Protein AF-A0A2V7GF35-F1 (afdb_monomer)

Radius of gyration: 14.57 Å; Cα contacts (8 Å, |Δi|>4): 80; chains: 1; bounding box: 30×33×40 Å

Mean predicted aligned error: 7.03 Å

Foldseek 3Di:
DPDVVVVVVVVLVVLQVVLVVCVVVVHDDDDDDPDVVSCLVRPQWDFQAEPPRDTQFIGRCVPDDPVCSVVVSVVSVVCRVVVHHDPVGDD

pLDDT: mean 82.84, std 10.38, range [41.75, 93.38]

Secondary structure (DSSP, 8-state):
--HHHHHHHHHHHHHHHHHHHHHHTT-------S-HHHHHHH-SEEEEEETTTEEEEEEEGGGS-GGGHHHHHHHHHHHHHHT---GGG--

Sequence (91 aa):
MARGHLDEVTAAALRRTFVDLARMEGNTAILVTHQLEEAIDMGGRILVFGRPGRLLADIDLRTWPADKVGRVRADIQRMMHENQPDPQFTT

Nearest PDB structures (foldseek):
  5cd7-assembly3_F  TM=3.263E-01  e=9.138E+00  Drosophila melanogaster

Structure (mmCIF, N/CA/C/O backbone):
data_AF-A0A2V7GF35-F1
#
_entry.id   AF-A0A2V7GF35-F1
#
loop_
_atom_site.group_PDB
_atom_site.id
_atom_site.type_symbol
_atom_site.label_atom_id
_atom_site.label_alt_id
_atom_site.label_comp_id
_atom_site.label_asym_id
_atom_site.label_entity_id
_atom_site.label_seq_id
_atom_site.pdbx_PDB_ins_code
_atom_site.Cartn_x
_atom_site.Cartn_y
_atom_site.Cartn_z
_atom_site.occupancy
_atom_site.B_iso_or_equiv
_atom_site.auth_seq_id
_atom_site.auth_comp_id
_atom_site.auth_asym_id
_atom_site.auth_atom_id
_atom_site.pdbx_PDB_model_num
ATOM 1 N N . MET A 1 1 ? 12.918 -8.143 -29.723 1.00 41.75 1 MET A N 1
ATOM 2 C CA . MET A 1 1 ? 12.585 -7.393 -28.493 1.00 41.75 1 MET A CA 1
ATOM 3 C C . MET A 1 1 ? 11.860 -8.345 -27.540 1.00 41.75 1 MET A C 1
ATOM 5 O O . MET A 1 1 ? 10.673 -8.541 -27.729 1.00 41.75 1 MET A O 1
ATOM 9 N N . ALA A 1 2 ? 12.545 -9.040 -26.622 1.00 50.91 2 ALA A N 1
ATOM 10 C CA . ALA A 1 2 ? 11.866 -10.001 -25.722 1.00 50.91 2 ALA A CA 1
ATOM 11 C C . ALA A 1 2 ? 12.537 -10.213 -24.349 1.00 50.91 2 ALA A C 1
ATOM 13 O O . ALA A 1 2 ? 12.019 -10.971 -23.540 1.00 50.91 2 ALA A O 1
ATOM 14 N N . ARG A 1 3 ? 13.679 -9.569 -24.060 1.00 49.84 3 ARG A N 1
ATOM 15 C CA . ARG A 1 3 ? 14.464 -9.895 -22.857 1.00 49.84 3 ARG A CA 1
ATOM 16 C C . ARG A 1 3 ? 14.015 -9.140 -21.589 1.00 49.84 3 ARG A C 1
ATOM 18 O O . ARG A 1 3 ? 14.109 -9.710 -20.522 1.00 49.84 3 ARG A O 1
ATOM 25 N N . GLY A 1 4 ? 13.420 -7.945 -21.699 1.00 56.06 4 GLY A N 1
ATOM 26 C CA . GLY A 1 4 ? 12.999 -7.157 -20.521 1.00 56.06 4 GLY A CA 1
ATOM 27 C C . GLY A 1 4 ? 11.692 -7.599 -19.840 1.00 56.06 4 GLY A C 1
ATOM 28 O O . GLY A 1 4 ? 11.539 -7.416 -18.641 1.00 56.06 4 GLY A O 1
ATOM 29 N N . HIS A 1 5 ? 10.747 -8.209 -20.566 1.00 58.06 5 HIS A N 1
ATOM 30 C CA . HIS A 1 5 ? 9.488 -8.684 -19.961 1.00 58.06 5 HIS A CA 1
ATOM 31 C C . HIS A 1 5 ? 9.675 -9.939 -19.101 1.00 58.06 5 HIS A C 1
ATOM 33 O O . HIS A 1 5 ? 8.989 -10.095 -18.096 1.00 58.06 5 HIS A O 1
ATOM 39 N N . LEU A 1 6 ? 10.594 -10.830 -19.485 1.00 63.84 6 LEU A N 1
ATOM 40 C CA . LEU A 1 6 ? 10.931 -12.004 -18.676 1.00 63.84 6 LEU A CA 1
ATOM 41 C C . LEU A 1 6 ? 11.582 -11.597 -17.350 1.00 63.84 6 LEU A C 1
ATOM 43 O O . LEU A 1 6 ? 11.271 -12.199 -16.323 1.00 63.84 6 LEU A O 1
ATOM 47 N N . ASP A 1 7 ? 12.412 -10.552 -17.362 1.00 70.94 7 ASP A N 1
ATOM 48 C CA . ASP A 1 7 ? 13.046 -10.024 -16.153 1.00 70.94 7 ASP A CA 1
ATOM 49 C C . ASP A 1 7 ? 11.995 -9.472 -15.175 1.00 70.94 7 ASP A C 1
ATOM 51 O O . ASP A 1 7 ? 12.029 -9.809 -13.992 1.00 70.94 7 ASP A O 1
ATOM 55 N N . GLU A 1 8 ? 11.004 -8.718 -15.664 1.00 71.44 8 GLU A N 1
ATOM 56 C CA . GLU A 1 8 ? 9.936 -8.159 -14.822 1.00 71.44 8 GLU A CA 1
ATOM 57 C C . GLU A 1 8 ? 9.026 -9.243 -14.222 1.00 71.44 8 GLU A C 1
ATOM 59 O O . GLU A 1 8 ? 8.749 -9.233 -13.024 1.00 71.44 8 GLU A O 1
ATOM 64 N N . VAL A 1 9 ? 8.614 -10.234 -15.023 1.00 73.75 9 VAL A N 1
ATOM 65 C CA . VAL A 1 9 ? 7.800 -11.366 -14.538 1.00 73.75 9 VAL A CA 1
ATOM 66 C C . VAL A 1 9 ? 8.552 -12.162 -13.468 1.00 73.75 9 VAL A C 1
ATOM 68 O O . VAL A 1 9 ? 7.973 -12.557 -12.454 1.00 73.75 9 VAL A O 1
ATOM 71 N N . THR A 1 10 ? 9.856 -12.369 -13.666 1.00 76.75 10 THR A N 1
ATOM 72 C CA . THR A 1 10 ? 10.703 -13.081 -12.701 1.00 76.75 10 THR A CA 1
ATOM 73 C C . THR A 1 10 ? 10.873 -12.272 -11.413 1.00 76.75 10 THR A C 1
ATOM 75 O O . THR A 1 10 ? 10.770 -12.822 -10.315 1.00 76.75 10 THR A O 1
ATOM 78 N N . ALA A 1 11 ? 11.080 -10.959 -11.522 1.00 78.88 11 ALA A N 1
ATOM 79 C CA . ALA A 1 11 ? 11.213 -10.070 -10.375 1.00 78.88 11 ALA A CA 1
ATOM 80 C C . ALA A 1 11 ? 9.913 -9.982 -9.555 1.00 78.88 11 ALA A C 1
ATOM 82 O O . ALA A 1 11 ? 9.963 -10.023 -8.324 1.00 78.88 11 ALA A O 1
ATOM 83 N N . ALA A 1 12 ? 8.752 -9.950 -10.217 1.00 79.00 12 ALA A N 1
ATOM 84 C CA . ALA A 1 12 ? 7.449 -9.980 -9.558 1.00 79.00 12 ALA A CA 1
ATOM 85 C C . ALA A 1 12 ? 7.238 -11.285 -8.768 1.00 79.00 12 ALA A C 1
ATOM 87 O O . ALA A 1 12 ? 6.822 -11.251 -7.607 1.00 79.00 12 ALA A O 1
ATOM 88 N N . ALA A 1 13 ? 7.600 -12.435 -9.349 1.00 83.06 13 ALA A N 1
ATOM 89 C CA . ALA A 1 13 ? 7.522 -13.729 -8.667 1.00 83.06 13 ALA A CA 1
ATOM 90 C C . ALA A 1 13 ? 8.436 -13.799 -7.425 1.00 83.06 13 ALA A C 1
ATOM 92 O O . ALA A 1 13 ? 8.036 -14.325 -6.382 1.00 83.06 13 ALA A O 1
ATOM 93 N N . LEU A 1 14 ? 9.641 -13.225 -7.505 1.00 83.94 14 LEU A N 1
ATOM 94 C CA . LEU A 1 14 ? 10.567 -13.115 -6.372 1.00 83.94 14 LEU A CA 1
ATOM 95 C C . LEU A 1 14 ? 10.003 -12.235 -5.252 1.00 83.94 14 LEU A C 1
ATOM 97 O O . LEU A 1 14 ? 10.015 -12.649 -4.092 1.00 83.94 14 LEU A O 1
ATOM 101 N N . ARG A 1 15 ? 9.469 -11.051 -5.589 1.00 82.81 15 ARG A N 1
ATOM 102 C CA . ARG A 1 15 ? 8.821 -10.151 -4.619 1.00 82.81 15 ARG A CA 1
ATOM 103 C C . ARG A 1 15 ? 7.667 -10.854 -3.910 1.00 82.81 15 ARG A C 1
ATOM 105 O O . ARG A 1 15 ? 7.576 -10.794 -2.685 1.00 82.81 15 ARG A O 1
ATOM 112 N N . ARG A 1 16 ? 6.844 -11.586 -4.666 1.00 84.06 16 ARG A N 1
ATOM 113 C CA . ARG A 1 16 ? 5.731 -12.356 -4.112 1.00 84.06 16 ARG A CA 1
ATOM 114 C C . ARG A 1 16 ? 6.209 -13.428 -3.136 1.00 84.06 16 ARG A C 1
ATOM 116 O O . ARG A 1 16 ? 5.739 -13.471 -2.004 1.00 84.06 16 ARG A O 1
ATOM 123 N N . THR A 1 17 ? 7.193 -14.223 -3.549 1.00 84.06 17 THR A N 1
ATOM 124 C CA . THR A 1 17 ? 7.771 -15.290 -2.717 1.00 84.06 17 THR A CA 1
ATOM 125 C C . THR A 1 17 ? 8.359 -14.730 -1.421 1.00 84.06 17 THR A C 1
ATOM 127 O O . THR A 1 17 ? 8.142 -15.287 -0.349 1.00 84.06 17 THR A O 1
ATOM 130 N N . PHE A 1 18 ? 9.063 -13.598 -1.495 1.00 85.50 18 PHE A N 1
ATOM 131 C CA . PHE A 1 18 ? 9.620 -12.920 -0.325 1.00 85.50 18 PHE A CA 1
ATOM 132 C C . PHE A 1 18 ? 8.536 -12.476 0.668 1.00 85.50 18 PHE A C 1
ATOM 134 O O . PHE A 1 18 ? 8.664 -12.715 1.868 1.00 85.50 18 PHE A O 1
ATOM 141 N N . VAL A 1 19 ? 7.462 -11.851 0.176 1.00 83.81 19 VAL A N 1
ATOM 142 C CA . VAL A 1 19 ? 6.342 -11.396 1.015 1.00 83.81 19 VAL A CA 1
ATOM 143 C C . VAL A 1 19 ? 5.627 -12.576 1.669 1.00 83.81 19 VAL 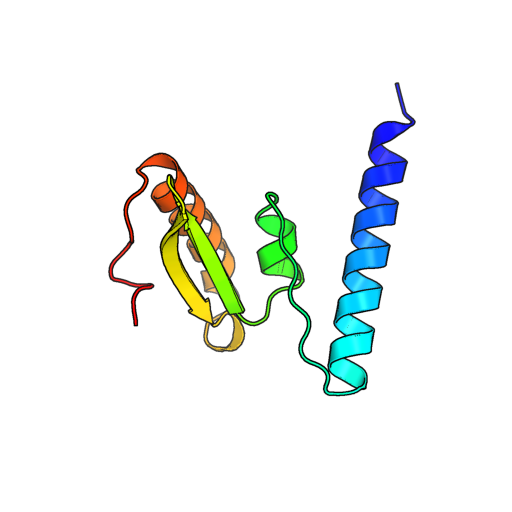A C 1
ATOM 145 O O . VAL A 1 19 ? 5.305 -12.512 2.856 1.00 83.81 19 VAL A O 1
ATOM 148 N N . ASP A 1 20 ? 5.405 -13.656 0.922 1.00 85.00 20 ASP A N 1
ATOM 149 C CA . ASP A 1 20 ? 4.738 -14.850 1.438 1.00 85.00 20 ASP A CA 1
ATOM 150 C C . ASP A 1 20 ? 5.587 -15.533 2.527 1.00 85.00 20 ASP A C 1
ATOM 152 O O . ASP A 1 20 ? 5.063 -15.848 3.595 1.00 85.00 20 ASP A O 1
ATOM 156 N N . LEU A 1 21 ? 6.908 -15.639 2.337 1.00 86.44 21 LEU A N 1
ATOM 157 C CA . LEU A 1 21 ? 7.832 -16.130 3.369 1.00 86.44 21 LEU A CA 1
ATOM 158 C C . LEU A 1 21 ? 7.836 -15.244 4.619 1.00 86.44 21 LEU A C 1
ATOM 160 O O . LEU A 1 21 ? 7.731 -15.749 5.734 1.00 86.44 21 LEU A O 1
ATOM 164 N N . ALA A 1 22 ? 7.917 -13.921 4.454 1.00 85.25 22 ALA A N 1
ATOM 165 C CA . ALA A 1 22 ? 7.901 -13.001 5.587 1.00 85.25 22 ALA A CA 1
ATOM 166 C C . ALA A 1 22 ? 6.613 -13.141 6.415 1.00 85.25 22 ALA A C 1
ATOM 168 O O . ALA A 1 22 ? 6.673 -13.162 7.642 1.00 85.25 22 ALA A O 1
ATOM 169 N N . ARG A 1 23 ? 5.460 -13.305 5.752 1.00 82.25 23 ARG A N 1
ATOM 170 C CA . ARG A 1 23 ? 4.173 -13.555 6.418 1.00 82.25 23 ARG A CA 1
ATOM 171 C C . ARG A 1 23 ? 4.155 -14.883 7.167 1.00 82.25 23 ARG A C 1
ATOM 173 O O . ARG A 1 23 ? 3.651 -14.919 8.286 1.00 82.25 23 ARG A O 1
ATOM 180 N N . MET A 1 24 ? 4.686 -15.949 6.565 1.00 84.50 24 MET A N 1
ATOM 181 C CA . MET A 1 24 ? 4.743 -17.277 7.186 1.00 84.50 24 MET A CA 1
ATOM 182 C C . MET A 1 24 ? 5.581 -17.281 8.469 1.00 84.50 24 MET A C 1
ATOM 184 O O . MET A 1 24 ? 5.172 -17.884 9.456 1.00 84.50 24 MET A O 1
ATOM 188 N N . GLU A 1 25 ? 6.700 -16.559 8.479 1.00 89.00 25 GLU A N 1
ATOM 189 C CA . GLU A 1 25 ? 7.605 -16.463 9.634 1.00 89.00 25 GLU A CA 1
ATOM 190 C C . GLU A 1 25 ? 7.166 -15.411 10.676 1.00 89.00 25 GLU A C 1
ATOM 192 O O . GLU A 1 25 ? 7.810 -15.249 11.709 1.00 89.00 25 GLU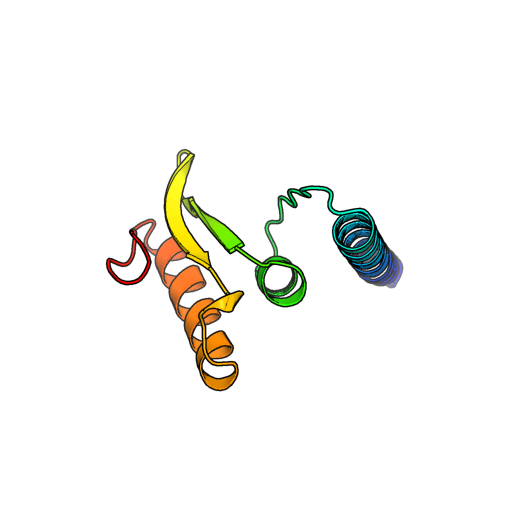 A O 1
ATOM 197 N N . GLY A 1 26 ? 6.078 -14.669 10.424 1.00 84.94 26 GLY A N 1
ATOM 198 C CA . GLY A 1 26 ? 5.615 -13.589 11.305 1.00 84.94 26 GLY A CA 1
ATOM 199 C C . GLY A 1 26 ? 6.476 -12.318 11.259 1.00 84.94 26 GLY A C 1
ATOM 200 O O . GLY A 1 26 ? 6.387 -11.477 12.154 1.00 84.94 26 GLY A O 1
ATOM 201 N N . ASN A 1 27 ? 7.293 -12.157 10.218 1.00 86.50 27 ASN A N 1
ATOM 202 C CA . ASN A 1 27 ? 8.146 -10.992 10.008 1.00 86.50 27 ASN A CA 1
ATOM 203 C C . ASN A 1 27 ? 7.390 -9.835 9.333 1.00 86.50 27 ASN A C 1
ATOM 205 O O . ASN A 1 27 ? 6.500 -10.029 8.502 1.00 86.50 27 ASN A O 1
ATOM 209 N N . THR A 1 28 ? 7.813 -8.601 9.620 1.00 86.31 28 THR A N 1
ATOM 210 C CA . THR A 1 28 ? 7.331 -7.404 8.914 1.00 86.31 28 THR A CA 1
ATOM 211 C C . THR A 1 28 ? 8.182 -7.149 7.672 1.00 86.31 28 THR A C 1
ATOM 213 O O . THR A 1 28 ? 9.376 -6.875 7.783 1.00 86.31 28 THR A O 1
ATOM 216 N N . ALA A 1 29 ? 7.567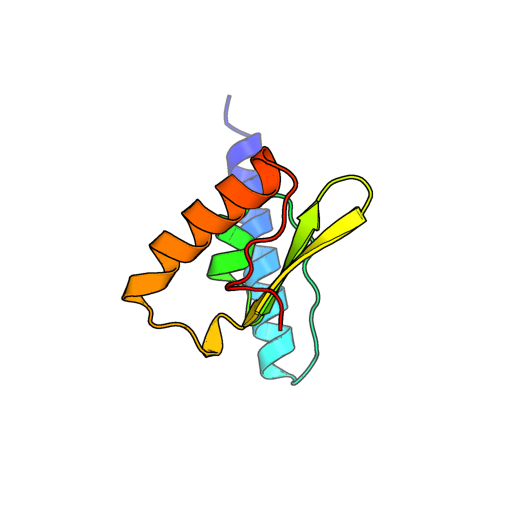 -7.187 6.489 1.00 86.75 29 ALA A N 1
ATOM 217 C CA . ALA A 1 29 ? 8.207 -6.835 5.222 1.00 86.75 29 ALA A CA 1
ATOM 218 C C . ALA A 1 29 ? 7.736 -5.462 4.721 1.00 86.75 29 ALA A C 1
ATOM 220 O O . ALA A 1 29 ? 6.544 -5.155 4.764 1.00 86.75 29 ALA A O 1
ATOM 221 N N . ILE A 1 30 ? 8.669 -4.658 4.203 1.00 88.44 30 ILE A N 1
ATOM 222 C CA . ILE A 1 30 ? 8.382 -3.388 3.524 1.00 88.44 30 ILE A CA 1
ATOM 223 C C . ILE A 1 30 ? 8.816 -3.520 2.067 1.00 88.44 30 ILE A C 1
ATOM 225 O O . ILE A 1 30 ? 9.976 -3.815 1.787 1.00 88.44 30 ILE A O 1
ATOM 229 N N . LEU A 1 31 ? 7.883 -3.274 1.148 1.00 87.81 31 LEU A N 1
ATOM 230 C CA . LEU A 1 31 ? 8.147 -3.198 -0.283 1.00 87.81 31 LEU A CA 1
ATOM 2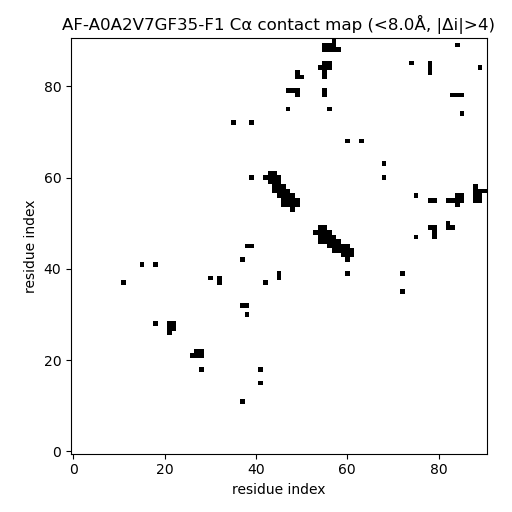31 C C . LEU A 1 31 ? 7.950 -1.756 -0.749 1.00 87.81 31 LEU A C 1
ATOM 233 O O . LEU A 1 31 ? 6.887 -1.173 -0.546 1.00 87.81 31 LEU A O 1
ATOM 237 N N . VAL A 1 32 ? 8.967 -1.199 -1.403 1.00 89.62 32 VAL A N 1
ATOM 238 C CA . VAL A 1 32 ? 8.882 0.101 -2.072 1.00 89.62 32 VAL A CA 1
ATOM 239 C C . VAL A 1 32 ? 8.799 -0.160 -3.568 1.00 89.62 32 VAL A C 1
ATOM 241 O O . VAL A 1 32 ? 9.723 -0.718 -4.154 1.00 89.62 32 VAL A O 1
ATOM 244 N N . THR A 1 33 ? 7.687 0.232 -4.181 1.00 89.31 33 THR A N 1
ATOM 245 C CA . THR A 1 33 ? 7.453 0.066 -5.618 1.00 89.31 33 THR A CA 1
ATOM 246 C C . THR A 1 33 ? 6.829 1.327 -6.201 1.00 89.31 33 THR A C 1
ATOM 248 O O . THR A 1 33 ? 6.157 2.092 -5.509 1.00 89.31 33 THR A O 1
ATOM 251 N N . HIS A 1 34 ? 7.078 1.548 -7.488 1.00 89.31 34 HIS A N 1
ATOM 252 C CA . HIS A 1 34 ? 6.404 2.571 -8.285 1.00 89.31 34 HIS A CA 1
ATOM 253 C C . HIS A 1 34 ? 5.216 1.987 -9.070 1.00 89.31 34 HIS A C 1
ATOM 255 O O . HIS A 1 34 ? 4.502 2.724 -9.749 1.00 89.31 34 HIS A O 1
ATOM 261 N N . GLN A 1 35 ? 5.005 0.670 -8.993 1.00 86.94 35 GLN A N 1
ATOM 262 C CA . GLN A 1 35 ? 3.920 -0.034 -9.661 1.00 86.94 35 GLN A CA 1
ATOM 263 C C . GLN A 1 35 ? 2.777 -0.272 -8.678 1.00 86.94 35 GLN A C 1
ATOM 265 O O . GLN A 1 35 ? 2.905 -0.997 -7.695 1.00 86.94 35 GLN A O 1
ATOM 270 N N . LEU A 1 36 ? 1.631 0.343 -8.956 1.00 87.56 36 LEU A N 1
ATOM 271 C CA . LEU A 1 36 ? 0.482 0.281 -8.059 1.00 87.56 36 LEU A CA 1
ATOM 272 C C . LEU A 1 36 ? -0.134 -1.124 -7.966 1.00 87.56 36 LEU A C 1
ATOM 274 O O . LEU A 1 36 ? -0.551 -1.518 -6.882 1.00 87.56 36 LEU A O 1
ATOM 278 N N . GLU A 1 37 ? -0.152 -1.883 -9.066 1.00 86.19 37 GLU A N 1
ATOM 279 C CA . GLU A 1 37 ? -0.678 -3.260 -9.065 1.00 86.19 37 GLU A CA 1
ATOM 280 C C . GLU A 1 37 ? 0.085 -4.138 -8.074 1.00 86.19 37 GLU A C 1
ATOM 282 O O . GLU A 1 37 ? -0.517 -4.838 -7.275 1.00 86.19 37 GLU A O 1
ATOM 287 N N . GLU A 1 38 ? 1.413 -4.016 -8.032 1.00 83.31 38 GLU A N 1
ATOM 288 C CA . GLU A 1 38 ? 2.245 -4.763 -7.090 1.00 83.31 38 GLU A CA 1
ATOM 289 C C . GLU A 1 38 ? 1.922 -4.433 -5.633 1.00 83.31 38 GLU A C 1
ATOM 291 O O . GLU A 1 38 ? 1.859 -5.324 -4.784 1.00 83.31 38 GLU A O 1
ATOM 296 N N . ALA A 1 39 ? 1.715 -3.147 -5.340 1.00 88.62 39 ALA A N 1
ATOM 297 C CA . ALA A 1 39 ? 1.357 -2.694 -4.005 1.00 88.62 39 ALA A CA 1
ATOM 298 C C . ALA A 1 39 ? -0.024 -3.217 -3.585 1.00 88.62 39 ALA A C 1
ATOM 300 O O . ALA A 1 39 ? -0.205 -3.553 -2.418 1.00 88.62 39 ALA A O 1
ATOM 301 N N . ILE A 1 40 ? -0.975 -3.320 -4.517 1.00 87.88 40 ILE A N 1
ATOM 302 C CA . ILE A 1 40 ? -2.320 -3.847 -4.257 1.00 87.88 40 ILE A CA 1
ATOM 303 C C . ILE A 1 40 ? -2.306 -5.376 -4.128 1.00 87.88 40 ILE A C 1
ATOM 305 O O . ILE A 1 40 ? -2.891 -5.913 -3.191 1.00 87.88 40 ILE A O 1
ATOM 309 N N . ASP A 1 41 ? -1.598 -6.075 -5.016 1.00 83.50 41 ASP A N 1
ATOM 310 C CA . ASP A 1 41 ? -1.550 -7.540 -5.066 1.00 83.50 41 ASP A CA 1
ATOM 311 C C . ASP A 1 41 ? -0.784 -8.155 -3.889 1.00 83.50 41 ASP A C 1
ATOM 313 O O . ASP A 1 41 ? -1.083 -9.273 -3.452 1.00 83.50 41 ASP A O 1
ATOM 317 N N . MET A 1 42 ? 0.242 -7.455 -3.394 1.00 78.38 42 MET A N 1
ATOM 318 C CA . MET A 1 42 ? 1.113 -7.937 -2.318 1.00 78.38 42 MET A CA 1
ATOM 319 C C . MET A 1 42 ? 0.899 -7.209 -0.988 1.00 78.38 42 MET A C 1
ATOM 321 O O . MET A 1 42 ? 1.258 -7.749 0.060 1.00 78.38 42 MET A O 1
ATOM 325 N N . GLY A 1 43 ? 0.338 -6.000 -0.983 1.00 73.75 43 GLY A N 1
ATOM 326 C CA . GLY A 1 43 ? 0.257 -5.152 0.205 1.00 73.75 43 GLY A CA 1
ATOM 3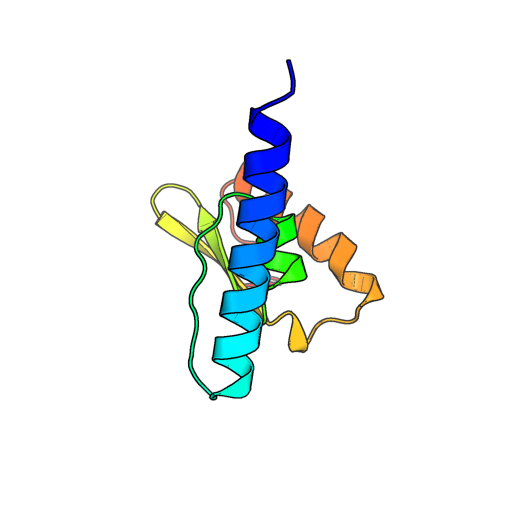27 C C . GLY A 1 43 ? -0.881 -5.522 1.152 1.00 73.75 43 GLY A C 1
ATOM 328 O O . GLY A 1 43 ? -2.012 -5.753 0.743 1.00 73.75 43 GLY A O 1
ATOM 329 N N . GLY A 1 44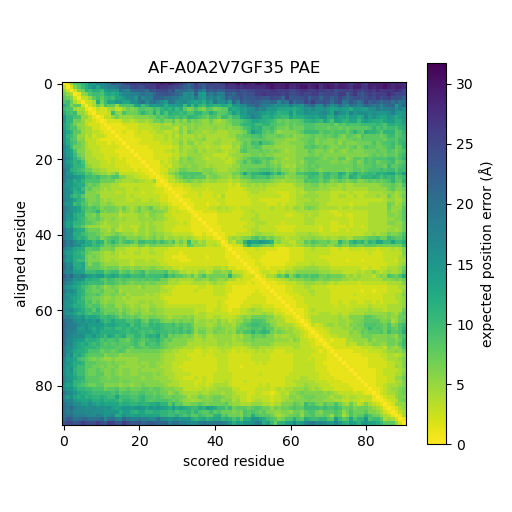 ? -0.586 -5.543 2.455 1.00 80.50 44 GLY A N 1
ATOM 330 C CA . GLY A 1 44 ? -1.624 -5.512 3.495 1.00 80.50 44 GLY A CA 1
ATOM 331 C C . GLY A 1 44 ? -2.037 -4.079 3.845 1.00 80.50 44 GLY A C 1
ATOM 332 O O . GLY A 1 44 ? -3.215 -3.795 4.026 1.00 80.50 44 GLY A O 1
ATOM 333 N N . ARG A 1 45 ? -1.059 -3.168 3.892 1.00 90.69 45 ARG A N 1
ATOM 334 C CA . ARG A 1 45 ? -1.224 -1.730 4.117 1.00 90.69 45 ARG A CA 1
ATOM 335 C C . ARG A 1 45 ? -0.368 -0.977 3.100 1.00 90.69 45 ARG A C 1
ATOM 337 O O . ARG A 1 45 ? 0.778 -1.366 2.882 1.00 90.69 45 ARG A O 1
ATOM 344 N N . ILE A 1 46 ? -0.915 0.062 2.481 1.00 92.06 46 ILE A N 1
ATOM 345 C CA . ILE A 1 46 ? -0.256 0.875 1.455 1.00 92.06 46 ILE A CA 1
ATOM 346 C C . ILE A 1 46 ? -0.080 2.293 1.987 1.00 92.06 46 ILE A C 1
ATOM 348 O O . ILE A 1 46 ? -1.049 2.936 2.383 1.00 92.06 46 ILE A O 1
ATOM 352 N N . LEU A 1 47 ? 1.155 2.790 1.934 1.00 92.69 47 LEU A N 1
ATOM 353 C CA . LEU A 1 47 ? 1.480 4.195 2.162 1.00 92.69 47 LEU A CA 1
ATOM 354 C C . LEU A 1 47 ? 1.792 4.851 0.817 1.00 92.69 47 LEU A C 1
ATOM 356 O O . LEU A 1 47 ? 2.677 4.393 0.092 1.00 92.69 47 LEU A O 1
ATOM 360 N N . VAL A 1 48 ? 1.077 5.921 0.481 1.00 93.25 48 VAL A N 1
ATOM 361 C CA . VAL A 1 48 ? 1.267 6.645 -0.784 1.00 93.25 48 VAL A CA 1
ATOM 362 C C . VAL A 1 48 ? 2.050 7.918 -0.518 1.00 93.25 48 VAL A C 1
ATOM 364 O O . VAL A 1 48 ? 1.596 8.779 0.231 1.00 93.25 48 VAL A O 1
ATOM 367 N N . PHE A 1 49 ? 3.202 8.069 -1.168 1.00 93.38 49 PHE A N 1
ATOM 368 C CA . PHE A 1 49 ? 4.036 9.263 -1.052 1.00 93.38 49 PHE A CA 1
ATOM 369 C C . PHE A 1 49 ? 3.960 10.114 -2.323 1.00 93.38 49 PHE A C 1
ATOM 371 O O . PHE A 1 49 ? 4.247 9.656 -3.428 1.00 93.38 49 PHE A O 1
ATOM 378 N N . GLY A 1 50 ? 3.577 11.373 -2.144 1.00 91.12 50 GLY A N 1
ATOM 379 C CA . GLY A 1 50 ? 3.609 12.435 -3.139 1.00 91.12 50 GLY A CA 1
ATOM 380 C C . GLY A 1 50 ? 4.916 13.219 -3.103 1.00 91.12 50 GLY A C 1
ATOM 381 O O . GLY A 1 50 ? 5.849 12.910 -2.362 1.00 91.12 50 GLY A O 1
ATOM 382 N N . ARG A 1 51 ? 4.992 14.283 -3.898 1.00 90.50 51 ARG A N 1
ATOM 383 C CA . ARG A 1 51 ? 6.180 15.135 -4.023 1.00 90.50 51 ARG A CA 1
ATOM 384 C C . ARG A 1 51 ? 6.080 16.382 -3.123 1.00 90.50 51 ARG A C 1
ATOM 386 O O . ARG A 1 51 ? 5.025 17.012 -3.111 1.00 90.50 51 ARG A O 1
ATOM 393 N N . PRO A 1 52 ? 7.159 16.802 -2.434 1.00 90.00 52 PRO A N 1
ATOM 394 C CA . PRO A 1 52 ? 8.399 16.069 -2.173 1.00 90.00 52 PRO A CA 1
ATOM 395 C C . PRO A 1 52 ? 8.287 15.239 -0.876 1.00 90.00 52 PRO A C 1
ATOM 397 O O . PRO A 1 52 ? 8.394 15.779 0.219 1.00 90.00 52 PRO A O 1
ATOM 400 N N . GLY A 1 53 ? 8.063 13.926 -0.988 1.00 87.50 53 GLY A N 1
ATOM 401 C CA . GLY A 1 53 ? 8.058 12.994 0.151 1.00 87.50 53 GLY A CA 1
ATOM 402 C C . GLY A 1 53 ? 6.864 13.120 1.104 1.00 87.50 53 GLY A C 1
ATOM 403 O O . GLY A 1 53 ? 6.929 12.643 2.233 1.00 87.50 53 GLY A O 1
ATOM 404 N N . ARG A 1 54 ? 5.774 13.769 0.682 1.00 90.62 54 ARG A N 1
ATOM 405 C CA . ARG A 1 54 ? 4.591 13.983 1.526 1.00 90.62 54 ARG A CA 1
ATOM 406 C C . ARG A 1 54 ? 3.704 12.742 1.529 1.00 90.62 54 ARG A C 1
ATOM 408 O O . ARG A 1 54 ? 3.332 12.274 0.459 1.00 90.62 54 ARG A O 1
ATOM 415 N N . LEU A 1 55 ? 3.309 12.254 2.704 1.00 92.44 55 LEU A N 1
ATOM 416 C CA . LEU A 1 55 ? 2.302 11.197 2.805 1.00 92.44 55 LEU A CA 1
ATOM 417 C C . LEU A 1 55 ? 0.953 11.723 2.285 1.00 92.44 55 LEU A C 1
ATOM 419 O O . LEU A 1 55 ? 0.448 12.739 2.765 1.00 92.44 55 LEU A O 1
ATOM 423 N N . LEU A 1 56 ? 0.409 11.057 1.270 1.00 93.00 56 LEU A N 1
ATOM 424 C CA . LEU A 1 56 ? -0.883 11.373 0.662 1.00 93.0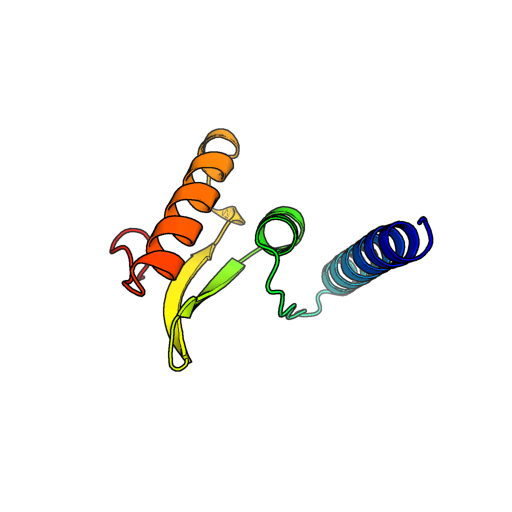0 56 LEU A CA 1
ATOM 425 C C . LEU A 1 56 ? -1.997 10.449 1.154 1.00 93.00 56 LEU A C 1
ATOM 427 O O . LEU A 1 56 ? -3.140 10.885 1.217 1.00 93.00 56 LEU A O 1
ATOM 431 N N . ALA A 1 57 ? -1.674 9.198 1.486 1.00 92.19 57 ALA A N 1
ATOM 432 C CA . ALA A 1 57 ? -2.654 8.220 1.940 1.00 92.19 57 ALA A CA 1
ATOM 433 C C . ALA A 1 57 ? -2.016 7.119 2.783 1.00 92.19 57 ALA A C 1
ATOM 435 O O . ALA A 1 57 ? -0.874 6.720 2.534 1.00 92.19 57 ALA A O 1
ATOM 436 N N . ASP A 1 58 ? -2.805 6.606 3.718 1.00 92.56 58 ASP A N 1
ATOM 437 C CA . ASP A 1 58 ? -2.517 5.440 4.536 1.00 92.56 58 ASP A CA 1
ATOM 438 C C . ASP A 1 58 ? -3.713 4.480 4.478 1.00 92.56 58 ASP A C 1
ATOM 440 O O . ASP A 1 58 ? -4.803 4.776 4.965 1.00 92.56 58 ASP A O 1
ATOM 444 N N . ILE A 1 59 ? -3.534 3.352 3.792 1.00 89.94 59 ILE A N 1
ATOM 445 C CA . ILE A 1 59 ? -4.637 2.486 3.376 1.00 89.94 59 ILE A CA 1
ATOM 446 C C . ILE A 1 59 ? -4.397 1.078 3.896 1.00 89.94 59 ILE A C 1
ATOM 448 O O . ILE A 1 59 ? -3.515 0.379 3.405 1.00 89.94 59 ILE A O 1
ATOM 452 N N . ASP A 1 60 ? -5.213 0.617 4.841 1.00 90.00 60 ASP A N 1
ATOM 453 C CA . ASP A 1 60 ? -5.217 -0.786 5.261 1.00 90.00 60 ASP A CA 1
ATOM 454 C C . ASP A 1 60 ? -6.137 -1.617 4.358 1.00 90.00 60 ASP A C 1
ATOM 456 O O . ASP A 1 60 ? -7.334 -1.740 4.625 1.00 90.00 60 ASP A O 1
ATOM 460 N N . LEU A 1 61 ? -5.584 -2.216 3.298 1.00 85.56 61 LEU A N 1
ATOM 461 C CA . LEU A 1 61 ? -6.339 -3.024 2.334 1.00 85.56 61 LEU A CA 1
ATOM 462 C C . LEU A 1 61 ? -7.069 -4.210 2.975 1.00 85.56 61 LEU A C 1
ATOM 464 O O . LEU A 1 61 ? -8.073 -4.664 2.434 1.00 85.56 61 LEU A O 1
ATOM 468 N N . ARG A 1 62 ? -6.629 -4.687 4.146 1.00 83.38 62 ARG A N 1
ATOM 469 C CA . ARG A 1 62 ? -7.297 -5.790 4.862 1.00 83.38 62 ARG A CA 1
ATOM 470 C C . ARG A 1 62 ? -8.685 -5.405 5.371 1.00 83.38 62 ARG A C 1
ATOM 472 O O . ARG A 1 62 ? -9.491 -6.283 5.657 1.00 83.38 62 ARG A O 1
ATOM 479 N N . THR A 1 63 ? -8.956 -4.107 5.500 1.00 84.19 63 THR A N 1
ATOM 480 C CA . THR A 1 63 ? -10.256 -3.578 5.942 1.00 84.19 63 THR A CA 1
ATOM 481 C C . THR A 1 63 ? -11.188 -3.240 4.775 1.00 84.19 63 THR A C 1
ATOM 483 O O . THR A 1 63 ? -12.340 -2.870 4.997 1.00 84.19 63 THR A O 1
ATOM 486 N N . TRP A 1 64 ? -10.718 -3.378 3.530 1.00 80.44 64 TRP A N 1
ATOM 487 C CA . TRP A 1 64 ? -11.465 -2.984 2.340 1.00 80.44 64 TRP A CA 1
ATOM 488 C C . TRP A 1 64 ? -12.226 -4.161 1.715 1.00 80.44 64 TRP A C 1
ATOM 490 O O . TRP A 1 64 ? -11.659 -5.241 1.540 1.00 80.44 64 TRP A O 1
ATOM 500 N N . PRO A 1 65 ? -13.497 -3.965 1.314 1.00 80.12 65 PRO A N 1
ATOM 501 C CA . PRO A 1 65 ? -14.231 -4.953 0.530 1.00 80.12 65 PRO A CA 1
ATOM 502 C C . PRO A 1 65 ? -13.545 -5.228 -0.817 1.00 80.12 65 PRO A C 1
ATOM 504 O O . PRO A 1 65 ? -13.099 -4.295 -1.491 1.00 80.12 65 PRO A O 1
ATOM 507 N N . ALA A 1 66 ? -13.496 -6.494 -1.243 1.00 77.81 66 ALA A N 1
ATOM 508 C CA . ALA A 1 66 ? -12.813 -6.906 -2.477 1.00 77.81 66 ALA A CA 1
ATOM 509 C C . ALA A 1 66 ? -13.356 -6.198 -3.738 1.00 77.81 66 ALA A C 1
ATOM 511 O O . ALA A 1 66 ? -12.594 -5.852 -4.638 1.00 77.81 66 ALA A O 1
ATOM 512 N N . ASP A 1 67 ? -14.658 -5.906 -3.779 1.00 81.56 67 ASP A N 1
ATOM 513 C CA . ASP A 1 67 ? -15.328 -5.171 -4.860 1.00 81.56 67 ASP A CA 1
ATOM 514 C C . ASP A 1 67 ? -14.935 -3.683 -4.923 1.00 81.56 67 ASP A C 1
ATOM 516 O O . ASP A 1 67 ? -15.117 -3.026 -5.950 1.00 81.56 67 ASP A O 1
ATOM 520 N N . LYS A 1 68 ? -14.363 -3.138 -3.844 1.00 80.31 68 LYS A N 1
ATOM 521 C CA . LYS A 1 68 ? -13.943 -1.733 -3.743 1.00 80.31 68 LYS A CA 1
ATOM 522 C C . LYS A 1 68 ? -12.467 -1.519 -4.073 1.00 80.31 68 LYS A C 1
ATOM 524 O O . LYS A 1 68 ? -12.073 -0.374 -4.290 1.00 80.31 68 LYS A O 1
ATOM 529 N N . VAL A 1 69 ? -11.661 -2.578 -4.178 1.00 79.50 69 VAL A N 1
ATOM 530 C CA . VAL A 1 69 ? -10.214 -2.484 -4.458 1.00 79.50 69 VAL A CA 1
ATOM 531 C C . VAL A 1 69 ? -9.937 -1.777 -5.791 1.00 79.50 69 VAL A C 1
ATOM 533 O O . VAL A 1 69 ? -9.052 -0.926 -5.874 1.00 79.50 69 VAL A O 1
ATOM 536 N N . GLY A 1 70 ? -10.758 -2.022 -6.818 1.00 81.69 70 GLY A N 1
ATOM 537 C CA . GLY A 1 70 ? -10.639 -1.316 -8.100 1.00 81.69 70 GLY A CA 1
ATOM 538 C C . GLY A 1 70 ? -10.802 0.207 -7.978 1.00 81.69 70 GLY A C 1
ATOM 539 O O . GLY A 1 70 ? -10.157 0.961 -8.707 1.00 81.69 70 GLY A O 1
ATOM 540 N N . ARG A 1 71 ? -11.609 0.679 -7.015 1.00 85.31 71 ARG A N 1
ATOM 541 C CA . ARG A 1 71 ? -11.787 2.111 -6.732 1.00 85.31 71 ARG A CA 1
ATOM 542 C C . ARG A 1 71 ? -10.570 2.702 -6.020 1.00 85.31 71 ARG A C 1
ATOM 544 O O . ARG A 1 71 ? -10.140 3.788 -6.396 1.00 85.31 71 ARG A O 1
ATOM 551 N N . VAL A 1 72 ? -9.973 1.962 -5.079 1.00 86.25 72 VAL A N 1
ATOM 552 C CA . VAL A 1 72 ? -8.740 2.369 -4.372 1.00 86.25 72 VAL A CA 1
ATOM 553 C C . VAL A 1 72 ? -7.646 2.727 -5.366 1.00 86.25 72 VAL A C 1
ATOM 555 O O . VAL A 1 72 ? -7.016 3.775 -5.257 1.00 86.25 72 VAL A O 1
ATOM 558 N N . ARG A 1 73 ? -7.466 1.889 -6.387 1.00 88.00 73 ARG A N 1
ATOM 559 C CA . ARG A 1 73 ? -6.482 2.121 -7.440 1.00 88.00 73 ARG A CA 1
ATOM 560 C C . ARG A 1 73 ? -6.682 3.466 -8.145 1.00 88.00 73 ARG A C 1
ATOM 562 O O . ARG A 1 73 ? -5.732 4.235 -8.286 1.00 88.00 73 ARG A O 1
ATOM 569 N N . ALA A 1 74 ? -7.907 3.739 -8.594 1.00 89.44 74 ALA A N 1
ATOM 570 C CA . ALA A 1 74 ? -8.240 4.981 -9.287 1.00 89.44 74 ALA A CA 1
ATOM 571 C C . ALA A 1 74 ? -8.032 6.206 -8.383 1.00 89.44 74 ALA A C 1
ATOM 573 O O . ALA A 1 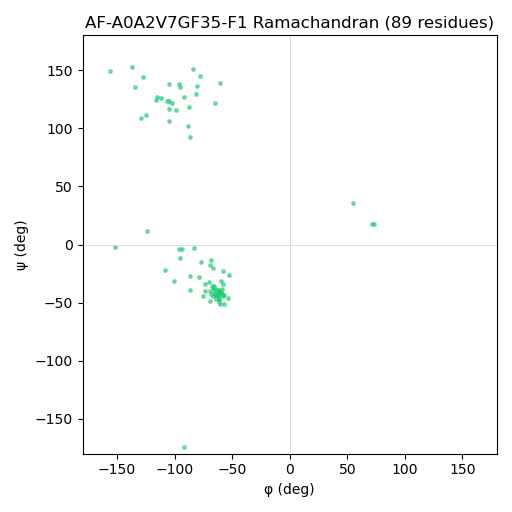74 ? -7.513 7.229 -8.832 1.00 89.44 74 ALA A O 1
ATOM 574 N N . ASP A 1 75 ? -8.378 6.087 -7.102 1.00 90.25 75 ASP A N 1
ATOM 575 C CA . ASP A 1 75 ? -8.198 7.171 -6.143 1.00 90.25 75 ASP A CA 1
ATOM 576 C C . ASP A 1 75 ? -6.708 7.437 -5.851 1.00 90.25 75 ASP A C 1
ATOM 578 O O . ASP A 1 75 ? -6.293 8.594 -5.823 1.00 90.25 75 ASP A O 1
ATOM 582 N N . ILE A 1 76 ? -5.867 6.400 -5.728 1.00 90.56 76 ILE A N 1
ATOM 583 C CA . ILE A 1 76 ? -4.408 6.559 -5.567 1.00 90.56 76 ILE A CA 1
ATOM 584 C C . ILE A 1 76 ? -3.789 7.251 -6.782 1.00 90.56 76 ILE A C 1
ATOM 586 O O . ILE A 1 76 ? -2.985 8.171 -6.625 1.00 90.56 76 ILE A O 1
ATOM 590 N N . GLN A 1 77 ? -4.188 6.856 -7.994 1.00 90.94 77 GLN A N 1
ATOM 591 C CA . GLN A 1 77 ? -3.718 7.502 -9.222 1.00 90.94 77 GLN A CA 1
ATOM 592 C C . GLN A 1 77 ? -4.089 8.988 -9.261 1.00 90.94 77 GLN A C 1
ATOM 594 O O . GLN A 1 77 ? -3.240 9.816 -9.599 1.00 90.94 77 GLN A O 1
ATOM 599 N N . ARG A 1 78 ? -5.321 9.330 -8.861 1.00 91.38 78 ARG A N 1
ATOM 600 C CA . ARG A 1 78 ? -5.774 10.720 -8.730 1.00 91.38 78 ARG A CA 1
ATOM 601 C C . ARG A 1 78 ? -4.923 11.489 -7.716 1.00 91.38 78 ARG A C 1
ATOM 603 O O . ARG A 1 78 ? -4.357 12.518 -8.073 1.00 91.38 78 ARG A O 1
ATOM 610 N N . MET A 1 79 ? -4.744 10.954 -6.506 1.00 91.38 79 MET A N 1
ATOM 611 C CA . MET A 1 79 ? -3.937 11.585 -5.450 1.00 91.38 79 MET A CA 1
ATOM 612 C C . MET A 1 79 ? -2.495 11.848 -5.891 1.00 91.38 79 MET A C 1
ATOM 614 O O . MET A 1 79 ? -1.960 12.928 -5.650 1.00 91.38 79 MET A O 1
ATOM 618 N N . MET A 1 80 ? -1.855 10.889 -6.567 1.00 90.19 80 MET A N 1
ATOM 619 C CA . MET A 1 80 ? -0.488 11.057 -7.071 1.00 90.19 80 MET A CA 1
ATOM 620 C C . MET A 1 80 ? -0.395 12.110 -8.183 1.00 90.19 80 MET A C 1
ATOM 622 O O . MET A 1 80 ? 0.594 12.845 -8.244 1.00 90.19 80 MET A O 1
ATOM 626 N N . HIS A 1 81 ? -1.405 12.185 -9.056 1.00 90.38 81 HIS A N 1
ATOM 627 C CA . HIS A 1 81 ? -1.463 13.166 -10.140 1.00 90.38 81 HIS A CA 1
ATOM 628 C C . HIS A 1 81 ? -1.670 14.589 -9.607 1.00 90.38 81 HIS A C 1
ATOM 630 O O . HIS A 1 81 ? -0.921 15.498 -9.961 1.00 90.38 81 HIS A O 1
ATOM 636 N N . GLU A 1 82 ? -2.644 14.763 -8.716 1.00 92.44 82 GLU A N 1
ATOM 637 C CA . GLU A 1 82 ? -2.991 16.049 -8.097 1.00 92.44 82 GLU A CA 1
ATOM 638 C C . GLU A 1 82 ? -2.011 16.449 -6.988 1.00 92.44 82 GLU A C 1
ATOM 640 O O . GLU A 1 82 ? -1.970 17.608 -6.575 1.00 92.44 82 GLU A O 1
ATOM 645 N N . ASN A 1 83 ? -1.203 15.493 -6.523 1.00 90.50 83 ASN A N 1
ATOM 646 C CA . ASN A 1 83 ? -0.292 15.621 -5.393 1.00 90.50 83 ASN A CA 1
ATOM 647 C C . ASN A 1 83 ? -0.998 16.094 -4.108 1.00 90.50 83 ASN A C 1
ATOM 649 O O . ASN A 1 83 ? -0.444 16.860 -3.314 1.00 90.50 83 ASN A O 1
ATOM 653 N N . GLN A 1 84 ? -2.234 15.640 -3.914 1.00 88.44 84 GLN A N 1
ATOM 654 C CA . GLN A 1 84 ? -3.103 16.013 -2.802 1.00 88.44 84 GLN A CA 1
ATOM 655 C C . GLN A 1 84 ? -3.632 14.756 -2.106 1.00 88.44 84 GLN A C 1
ATOM 657 O O . GLN A 1 84 ? -3.834 13.736 -2.765 1.00 88.44 84 GLN A O 1
ATOM 662 N N . PRO A 1 85 ? -3.795 14.792 -0.772 1.00 87.00 85 PRO A N 1
ATOM 663 C CA . PR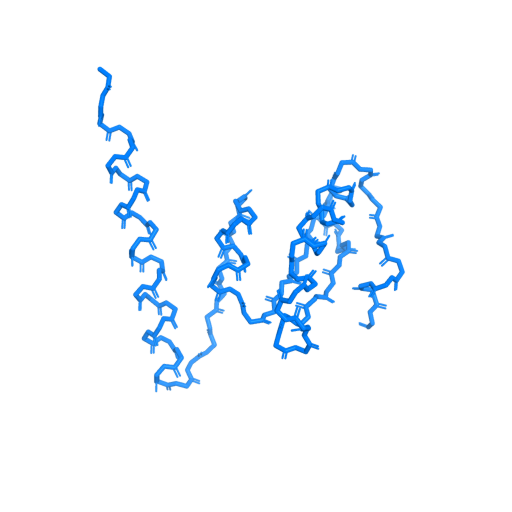O A 1 85 ? -4.340 13.664 -0.039 1.00 87.00 85 PRO A CA 1
ATOM 664 C C . PRO A 1 85 ? -5.861 13.642 -0.209 1.00 87.00 85 PRO A C 1
ATOM 666 O O . PRO A 1 85 ? -6.500 14.695 -0.240 1.00 87.00 85 PRO A O 1
ATOM 669 N N . ASP A 1 86 ? -6.447 12.455 -0.266 1.00 80.44 86 ASP A N 1
ATOM 670 C CA . ASP A 1 86 ? -7.897 12.310 -0.178 1.00 80.44 86 ASP A CA 1
ATOM 671 C C . ASP A 1 86 ? -8.282 12.104 1.301 1.00 80.44 86 ASP A C 1
ATOM 673 O O . ASP A 1 86 ? -7.734 11.195 1.938 1.00 80.44 86 ASP A O 1
ATOM 677 N N . PRO A 1 87 ? -9.211 12.906 1.866 1.00 75.12 87 PRO A N 1
ATOM 678 C CA . PRO A 1 87 ? -9.640 12.783 3.259 1.00 75.12 87 PRO A CA 1
ATOM 679 C C . PRO A 1 87 ? -10.088 11.371 3.645 1.00 75.12 87 PRO A C 1
ATOM 681 O O . PRO A 1 87 ? -9.981 10.998 4.810 1.00 75.12 87 PRO A O 1
ATOM 684 N N . GLN A 1 88 ? -10.564 10.575 2.679 1.00 74.50 88 GLN A N 1
ATOM 685 C CA . GLN A 1 88 ? -11.018 9.205 2.921 1.00 74.50 88 GLN A CA 1
ATOM 686 C C . GLN A 1 88 ? -9.885 8.223 3.288 1.00 74.50 88 GLN A C 1
ATOM 688 O O . GLN A 1 88 ? -10.179 7.116 3.734 1.00 74.50 88 GLN A O 1
ATOM 693 N N . PHE A 1 89 ? -8.611 8.598 3.100 1.00 75.12 89 PHE A N 1
ATOM 694 C CA . PHE A 1 89 ? -7.441 7.748 3.379 1.00 75.12 89 PHE A CA 1
ATOM 695 C C . PHE A 1 89 ? -6.424 8.369 4.343 1.00 75.12 89 PHE A C 1
ATOM 697 O O . PHE A 1 89 ? -5.299 7.884 4.465 1.00 75.12 89 PHE A O 1
ATOM 704 N N . THR A 1 90 ? -6.781 9.467 4.999 1.00 62.03 90 THR A N 1
ATOM 705 C CA . THR A 1 90 ? -5.986 10.052 6.084 1.00 62.03 90 THR A CA 1
ATOM 706 C C . THR A 1 90 ? -6.683 9.727 7.395 1.00 62.03 90 THR A C 1
ATOM 708 O O . THR A 1 90 ? -7.743 10.279 7.678 1.00 62.03 90 THR A O 1
ATOM 711 N N . THR A 1 91 ? -6.127 8.799 8.172 1.00 55.66 91 THR A N 1
ATOM 712 C CA . THR A 1 91 ? -6.578 8.444 9.528 1.00 55.66 91 THR A CA 1
ATOM 713 C C . THR A 1 91 ? -5.379 8.409 10.456 1.00 55.66 91 THR A C 1
ATOM 715 O O . THR A 1 91 ? -4.328 7.886 10.024 1.00 55.66 91 THR A O 1
#

Solvent-accessible surface area (backbone atoms only — not comparable to full-atom values): 5610 Å² total; per-residue (Å²): 140,72,70,69,64,57,52,53,56,51,50,52,52,50,53,49,52,52,53,53,50,28,56,74,74,72,48,91,78,86,85,90,76,93,50,66,66,60,48,62,77,72,40,58,59,46,76,42,71,28,81,90,77,39,80,30,34,55,42,59,52,82,79,52,58,80,90,48,51,69,52,53,54,56,50,51,55,48,26,59,72,72,55,43,57,51,75,94,28,62,128